Protein AF-A0A9X8VDS6-F1 (afdb_monomer)

Mean predicted aligned error: 12.12 Å

Secondary structure (DSSP, 8-state):
-EEEEEEEEEETTEEEEEEEEEEEE--TTSS---EEEEEEEEEEEEEEEGGGTEEEEEEEEEEEETTEEEEEEEEEEEEE-GGGS-GGG-PPPPP--

Organism: Serratia marcescens (NCBI:txid615)

Sequence (97 aa):
LSGNGTGGANLGAWRLRADWQANLNHQTGSSQSTDKQFDWSRYYAYRAIPALRSRLTMGEDYLNSDIFDSLRFTGVSLRSDDSMLPPNLRGYAPEVT

Radius of gyration: 18.5 Å; Cα contacts (8 Å, |Δi|>4): 166; chains: 1; bounding box: 50×35×38 Å

Structure (mmCIF, N/CA/C/O backbone):
data_AF-A0A9X8VDS6-F1
#
_entry.id   AF-A0A9X8VDS6-F1
#
loop_
_atom_site.group_PDB
_atom_site.id
_atom_site.type_symbol
_atom_site.label_atom_id
_atom_site.label_alt_id
_atom_site.label_comp_id
_atom_site.label_asym_id
_atom_site.label_entity_id
_atom_site.label_seq_id
_atom_site.pdbx_PDB_ins_code
_atom_site.Cartn_x
_atom_site.Cartn_y
_atom_site.Cartn_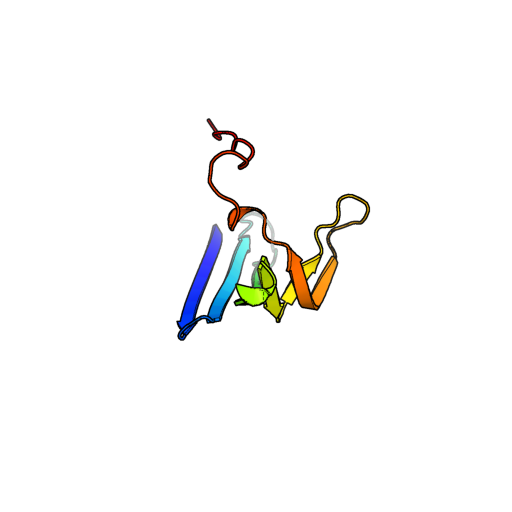z
_atom_site.occupancy
_atom_site.B_iso_or_equiv
_atom_site.auth_seq_id
_atom_site.auth_comp_id
_atom_site.auth_asym_id
_atom_site.auth_atom_id
_atom_site.pdbx_PDB_model_num
ATOM 1 N N . LEU A 1 1 ? 15.682 9.829 -17.138 1.00 70.06 1 LEU A N 1
ATOM 2 C CA . LEU A 1 1 ? 14.215 10.007 -17.082 1.00 70.06 1 LEU A CA 1
ATOM 3 C C . LEU A 1 1 ? 13.641 9.059 -16.048 1.00 70.06 1 LEU A C 1
ATOM 5 O O . LEU A 1 1 ? 13.852 7.862 -16.166 1.00 70.06 1 LEU A O 1
ATOM 9 N N . SER A 1 2 ? 12.908 9.574 -15.072 1.00 77.69 2 SER A N 1
ATOM 10 C CA . SER A 1 2 ? 12.096 8.764 -14.167 1.00 77.69 2 SER A CA 1
ATOM 11 C C . SER A 1 2 ? 10.615 8.916 -14.517 1.00 77.69 2 SER A C 1
ATOM 13 O O . SER A 1 2 ? 10.193 9.948 -15.038 1.00 77.69 2 SER A O 1
ATOM 15 N N . GLY A 1 3 ? 9.833 7.874 -14.270 1.00 80.94 3 GLY A N 1
ATOM 16 C CA . GLY A 1 3 ? 8.385 7.874 -14.403 1.00 80.94 3 GLY A CA 1
ATOM 17 C C . GLY A 1 3 ? 7.783 7.007 -13.311 1.00 80.94 3 GLY A C 1
ATOM 18 O O . GLY A 1 3 ? 8.295 5.934 -13.013 1.00 80.94 3 GLY A O 1
ATOM 19 N N . ASN A 1 4 ? 6.709 7.471 -12.698 1.00 85.44 4 ASN A N 1
ATOM 20 C CA . ASN A 1 4 ? 5.975 6.741 -11.678 1.00 85.44 4 ASN A CA 1
ATOM 21 C C . ASN A 1 4 ? 4.489 6.760 -12.024 1.00 85.44 4 ASN A C 1
ATOM 23 O O . ASN A 1 4 ? 3.987 7.716 -12.616 1.00 85.44 4 ASN A O 1
ATOM 27 N N . GLY A 1 5 ? 3.783 5.701 -11.654 1.00 86.94 5 GLY A N 1
ATOM 28 C CA . GLY A 1 5 ? 2.353 5.609 -11.882 1.00 86.94 5 GLY A CA 1
ATOM 29 C C . GLY A 1 5 ? 1.675 4.717 -10.859 1.00 86.94 5 GLY A C 1
ATOM 30 O O . GLY A 1 5 ? 2.240 3.735 -10.384 1.00 86.94 5 GLY A O 1
ATOM 31 N N . THR A 1 6 ? 0.430 5.059 -10.553 1.00 88.75 6 THR A N 1
ATOM 32 C CA . THR A 1 6 ? -0.427 4.269 -9.672 1.00 88.75 6 THR A CA 1
ATOM 33 C C . THR A 1 6 ? -1.627 3.785 -10.470 1.00 88.75 6 THR A C 1
ATOM 35 O O . THR A 1 6 ? -2.454 4.574 -10.926 1.00 88.75 6 THR A O 1
ATOM 38 N N . GLY A 1 7 ? -1.728 2.472 -10.641 1.00 91.31 7 GLY A N 1
ATOM 39 C CA . GLY A 1 7 ? -2.926 1.793 -11.110 1.00 91.31 7 GLY A CA 1
ATOM 40 C C . GLY A 1 7 ? -3.871 1.493 -9.949 1.00 91.31 7 GLY A C 1
ATOM 41 O O . GLY A 1 7 ? -3.452 1.246 -8.818 1.00 91.31 7 GLY A O 1
ATOM 42 N N . GLY A 1 8 ? -5.175 1.494 -10.211 1.00 91.25 8 GLY A N 1
ATOM 43 C CA . GLY A 1 8 ? -6.151 1.089 -9.209 1.00 91.25 8 GLY A CA 1
ATOM 44 C C . GLY A 1 8 ? -7.440 0.565 -9.815 1.00 91.25 8 GLY A C 1
ATOM 45 O O . GLY A 1 8 ? -7.873 1.024 -10.868 1.00 91.25 8 GLY A O 1
ATOM 46 N N . ALA A 1 9 ? -8.059 -0.383 -9.120 1.00 92.81 9 ALA A N 1
ATOM 47 C CA . ALA A 1 9 ? -9.354 -0.952 -9.465 1.00 92.81 9 ALA A CA 1
ATOM 48 C C . ALA A 1 9 ? -10.226 -1.038 -8.210 1.00 92.81 9 ALA A C 1
ATOM 50 O O . ALA A 1 9 ? -9.742 -1.343 -7.123 1.00 92.81 9 ALA A O 1
ATOM 51 N N . ASN A 1 10 ? -11.522 -0.770 -8.347 1.00 92.75 10 ASN A N 1
ATOM 52 C CA . ASN A 1 10 ? -12.468 -0.829 -7.234 1.00 92.75 10 ASN A CA 1
ATOM 53 C C . ASN A 1 10 ? -13.541 -1.875 -7.545 1.00 92.75 10 ASN A C 1
ATOM 55 O O . ASN A 1 10 ? -14.169 -1.816 -8.598 1.00 92.75 10 ASN A O 1
ATOM 59 N N . LEU A 1 11 ? -13.751 -2.815 -6.624 1.00 91.25 11 LEU A N 1
ATOM 60 C CA . LEU A 1 11 ? -14.726 -3.901 -6.742 1.00 91.25 11 LEU A CA 1
ATOM 61 C C . LEU A 1 11 ? -15.546 -3.977 -5.451 1.00 91.25 11 LEU A C 1
ATOM 63 O O . LEU A 1 11 ? -15.134 -4.562 -4.446 1.00 91.25 11 LEU A O 1
ATOM 67 N N . GLY A 1 12 ? -16.717 -3.338 -5.463 1.00 90.75 12 GLY A N 1
ATOM 68 C CA . GLY A 1 12 ? -17.566 -3.210 -4.280 1.00 90.75 12 GLY A CA 1
ATOM 69 C C . GLY A 1 12 ? -16.842 -2.486 -3.139 1.00 90.75 12 GLY A C 1
ATOM 70 O O . GLY A 1 12 ? -16.436 -1.335 -3.277 1.00 90.75 12 GLY A O 1
ATOM 71 N N . ALA A 1 13 ? -16.673 -3.163 -2.000 1.00 87.12 13 ALA A N 1
ATOM 72 C CA . ALA A 1 13 ? -15.959 -2.619 -0.841 1.00 87.12 13 ALA A CA 1
ATOM 73 C C . ALA A 1 13 ? -14.425 -2.758 -0.931 1.00 87.12 13 ALA A C 1
ATOM 75 O O . ALA A 1 13 ? -13.717 -2.182 -0.100 1.00 87.12 13 ALA A O 1
ATOM 76 N N . TRP A 1 14 ? -13.920 -3.522 -1.905 1.00 91.25 14 TRP A N 1
ATOM 77 C CA . TRP A 1 14 ? -12.493 -3.737 -2.121 1.00 91.25 14 TRP A CA 1
ATOM 78 C C . TRP A 1 14 ? -11.906 -2.672 -3.035 1.00 91.25 14 TRP A C 1
ATOM 80 O O . TRP A 1 14 ? -12.481 -2.314 -4.064 1.00 91.25 14 TRP A O 1
ATOM 90 N N . ARG A 1 15 ? -10.724 -2.193 -2.664 1.00 91.94 15 ARG A N 1
ATOM 91 C CA . ARG A 1 15 ? -9.934 -1.240 -3.434 1.00 91.94 15 ARG A CA 1
ATOM 92 C C . ARG A 1 15 ? -8.563 -1.839 -3.661 1.00 91.94 15 ARG A C 1
ATOM 94 O O . ARG A 1 15 ? -7.828 -2.067 -2.709 1.00 91.94 15 ARG A O 1
ATOM 101 N N . LEU A 1 16 ? -8.254 -2.118 -4.914 1.00 91.19 16 LEU A N 1
ATOM 102 C CA . LEU A 1 16 ? -6.968 -2.620 -5.365 1.00 91.19 16 LEU A CA 1
ATOM 103 C C . LEU A 1 16 ? -6.139 -1.441 -5.853 1.00 91.19 16 LEU A C 1
ATOM 105 O O .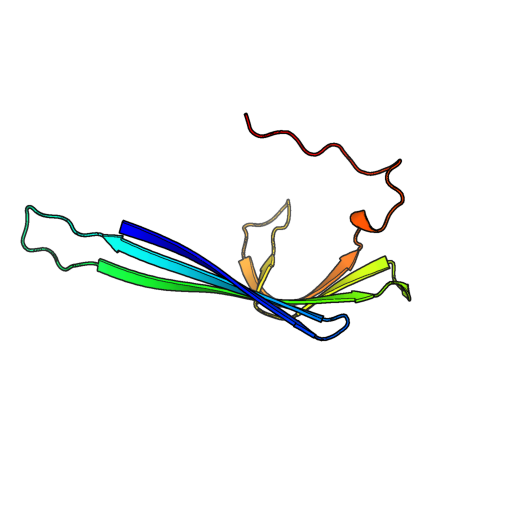 LEU A 1 16 ? -6.643 -0.575 -6.573 1.00 91.19 16 LEU A O 1
ATOM 109 N N . ARG A 1 17 ? -4.874 -1.409 -5.460 1.00 90.56 17 ARG A N 1
ATOM 110 C CA . ARG A 1 17 ? -3.898 -0.394 -5.841 1.00 90.56 17 ARG A CA 1
ATOM 111 C C . ARG A 1 17 ? -2.597 -1.083 -6.216 1.00 90.56 17 ARG A C 1
ATOM 113 O O . ARG A 1 17 ? -2.207 -2.058 -5.575 1.00 90.56 17 ARG A O 1
ATOM 120 N N . ALA A 1 18 ? -1.957 -0.582 -7.259 1.00 88.06 18 ALA A N 1
ATOM 121 C CA . ALA A 1 18 ? -0.670 -1.055 -7.729 1.00 88.06 18 ALA A CA 1
ATOM 122 C C . ALA A 1 18 ? 0.194 0.141 -8.127 1.00 88.06 18 ALA A C 1
ATOM 124 O O . ALA A 1 18 ? -0.198 0.927 -8.984 1.00 88.06 18 ALA A O 1
ATOM 125 N N . ASP A 1 19 ? 1.362 0.264 -7.517 1.00 88.00 19 ASP A N 1
ATOM 126 C CA . ASP A 1 19 ? 2.311 1.344 -7.748 1.00 88.00 19 ASP A CA 1
ATOM 127 C C . ASP A 1 19 ? 3.513 0.799 -8.520 1.00 88.00 19 ASP A C 1
ATOM 129 O O . ASP A 1 19 ? 4.106 -0.221 -8.147 1.00 88.00 19 ASP A O 1
ATOM 133 N N . TRP A 1 20 ? 3.882 1.480 -9.600 1.00 83.88 20 TRP A N 1
ATOM 134 C CA . TRP A 1 20 ? 5.043 1.151 -10.417 1.00 83.88 20 TRP A CA 1
ATOM 135 C C . TRP A 1 20 ? 5.937 2.376 -10.586 1.00 83.88 20 TRP A C 1
ATOM 137 O O . TRP A 1 20 ? 5.468 3.514 -10.674 1.00 83.88 20 TRP A O 1
ATOM 147 N N . GLN A 1 21 ? 7.243 2.131 -10.632 1.00 83.31 21 GLN A N 1
ATOM 148 C CA . GLN A 1 21 ? 8.253 3.151 -10.866 1.00 83.31 21 GLN A CA 1
ATOM 149 C C . GLN A 1 21 ? 9.260 2.660 -11.905 1.00 83.31 21 GLN A C 1
ATOM 151 O O . GLN A 1 21 ? 9.664 1.500 -11.928 1.00 83.31 21 GLN A O 1
ATOM 156 N N . ALA A 1 22 ? 9.657 3.559 -12.791 1.00 79.75 22 ALA A N 1
ATOM 157 C CA . ALA A 1 22 ? 10.619 3.325 -13.847 1.0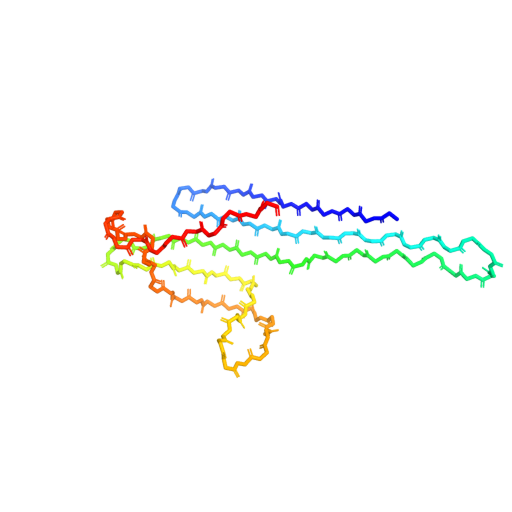0 79.75 22 ALA A CA 1
ATOM 158 C C . ALA A 1 22 ? 11.681 4.418 -13.785 1.00 79.75 22 ALA A C 1
ATOM 160 O O . ALA A 1 22 ? 11.358 5.605 -13.757 1.00 79.75 22 ALA A O 1
ATOM 161 N N . ASN A 1 23 ? 12.950 4.035 -13.796 1.00 78.31 23 ASN A N 1
ATOM 162 C CA . ASN A 1 23 ? 14.065 4.957 -13.903 1.00 78.31 23 ASN A CA 1
ATOM 163 C C . ASN A 1 23 ? 14.964 4.536 -15.070 1.00 78.31 23 ASN A C 1
ATOM 165 O O . ASN A 1 23 ? 15.366 3.381 -15.203 1.00 78.31 23 ASN A O 1
ATOM 169 N N . LEU A 1 24 ? 15.224 5.489 -15.953 1.00 71.94 24 LEU A N 1
ATOM 170 C CA . LEU A 1 24 ? 16.120 5.385 -17.090 1.00 71.94 24 LEU A CA 1
ATOM 171 C C . LEU A 1 24 ? 17.259 6.359 -16.840 1.00 71.94 24 LEU A C 1
ATOM 173 O O . LEU A 1 24 ? 17.101 7.562 -17.086 1.00 71.94 24 LEU A O 1
ATOM 177 N N . ASN A 1 25 ? 18.393 5.862 -16.360 1.00 66.81 25 ASN A N 1
ATOM 178 C CA . ASN A 1 25 ? 19.571 6.696 -16.205 1.00 66.81 25 ASN A CA 1
ATOM 179 C C . ASN A 1 25 ? 20.445 6.544 -17.455 1.00 66.81 25 ASN A C 1
ATOM 181 O O . ASN A 1 25 ? 20.942 5.460 -17.758 1.00 66.81 25 ASN A O 1
ATOM 185 N N . HIS A 1 26 ? 20.572 7.621 -18.231 1.00 62.09 26 HIS A N 1
ATOM 186 C CA . HIS A 1 26 ? 21.399 7.643 -19.433 1.00 62.09 26 HIS A CA 1
ATOM 187 C C . HIS A 1 26 ? 22.534 8.636 -19.215 1.00 62.09 26 HIS A C 1
ATOM 189 O O . HIS A 1 26 ? 22.311 9.846 -19.187 1.00 62.09 26 HIS A O 1
ATOM 195 N N . GLN A 1 27 ? 23.742 8.113 -19.018 1.00 57.19 27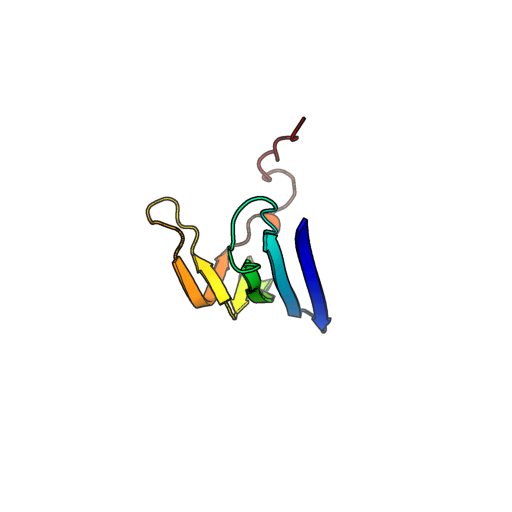 GLN A N 1
ATOM 196 C CA . GLN A 1 27 ? 24.927 8.906 -18.725 1.00 57.19 27 GLN A CA 1
ATOM 197 C C . GLN A 1 27 ? 25.770 9.015 -20.000 1.00 57.19 27 GLN A C 1
ATOM 199 O O . GLN A 1 27 ? 26.480 8.089 -20.381 1.00 57.19 27 GLN A O 1
ATOM 204 N N . THR A 1 28 ? 25.654 10.136 -20.713 1.00 55.09 28 THR A N 1
ATOM 205 C CA . THR A 1 28 ? 26.449 10.406 -21.919 1.00 55.09 28 THR A CA 1
ATOM 206 C C . THR A 1 28 ? 27.832 10.918 -21.523 1.00 55.09 28 THR A C 1
ATOM 208 O O . THR A 1 28 ? 27.944 12.045 -21.045 1.00 55.09 28 THR A O 1
ATOM 211 N N . GLY A 1 29 ? 28.886 10.119 -21.723 1.00 59.19 29 GLY A N 1
ATOM 212 C CA . GLY A 1 29 ? 30.270 10.593 -21.541 1.00 59.19 29 GLY A CA 1
ATOM 213 C C . GLY A 1 29 ? 31.338 9.519 -21.324 1.00 59.19 29 GLY A C 1
ATOM 214 O O . GLY A 1 29 ? 32.517 9.775 -21.542 1.00 59.19 29 GLY A O 1
ATOM 215 N N . SER A 1 30 ? 30.954 8.304 -20.961 1.00 52.69 30 SER A N 1
ATOM 216 C CA . SER A 1 30 ? 31.860 7.166 -20.798 1.00 52.69 30 SER A CA 1
ATOM 217 C C . SER A 1 30 ? 31.139 5.914 -21.273 1.00 52.69 30 SER A C 1
ATOM 219 O O . SER A 1 30 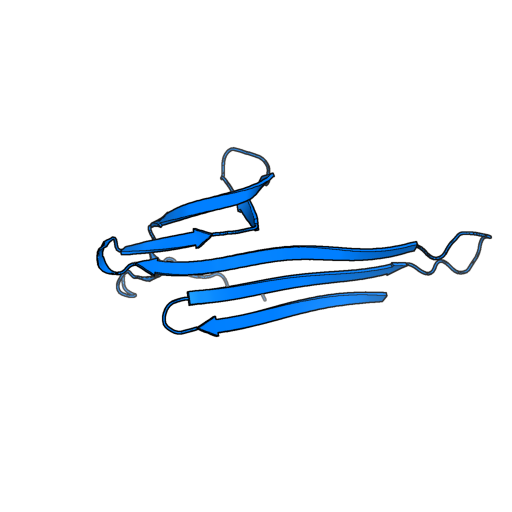? 29.915 5.863 -21.255 1.00 52.69 30 SER A O 1
ATOM 221 N N . SER A 1 31 ? 31.888 4.925 -21.752 1.00 54.34 31 SER A N 1
ATOM 222 C CA . SER A 1 31 ? 31.407 3.617 -22.209 1.00 54.34 31 SER A CA 1
ATOM 223 C C . SER A 1 31 ? 30.677 2.850 -21.089 1.00 54.34 31 SER A C 1
ATOM 225 O O . SER A 1 31 ? 31.213 1.888 -20.542 1.00 54.34 31 SER A O 1
ATOM 227 N N . GLN A 1 32 ? 29.485 3.295 -20.700 1.00 56.50 32 GLN A N 1
ATOM 228 C CA . GLN A 1 32 ? 28.708 2.764 -19.589 1.00 56.50 32 GLN A CA 1
ATOM 229 C C . GLN A 1 32 ? 27.277 2.472 -20.029 1.00 56.50 32 GLN A C 1
ATOM 231 O O . GLN A 1 32 ? 26.625 3.253 -20.723 1.00 56.50 32 GLN A O 1
ATOM 236 N N . SER A 1 33 ? 26.847 1.273 -19.650 1.00 57.62 33 SER A N 1
ATOM 237 C CA . SER A 1 33 ? 25.564 0.668 -19.967 1.00 57.62 33 SER A CA 1
ATOM 238 C C . SER A 1 33 ? 24.402 1.571 -19.561 1.00 57.62 33 SER A C 1
ATOM 240 O O . SER A 1 33 ? 24.445 2.249 -18.541 1.00 57.62 33 SER A O 1
ATOM 242 N N . THR A 1 34 ? 23.343 1.579 -20.369 1.00 61.59 34 THR A N 1
ATOM 243 C CA . THR A 1 34 ? 22.093 2.248 -19.996 1.00 61.59 34 THR A CA 1
ATOM 244 C C . THR A 1 34 ? 21.425 1.445 -18.884 1.00 61.59 34 THR A C 1
ATOM 246 O O . THR A 1 34 ? 20.898 0.363 -19.147 1.00 61.59 34 THR A O 1
ATOM 249 N N . ASP A 1 35 ? 21.436 1.972 -17.661 1.00 63.44 35 ASP A N 1
ATOM 250 C CA . ASP A 1 35 ? 20.731 1.369 -16.535 1.00 63.44 35 ASP A CA 1
ATOM 251 C C . ASP A 1 35 ? 19.236 1.683 -16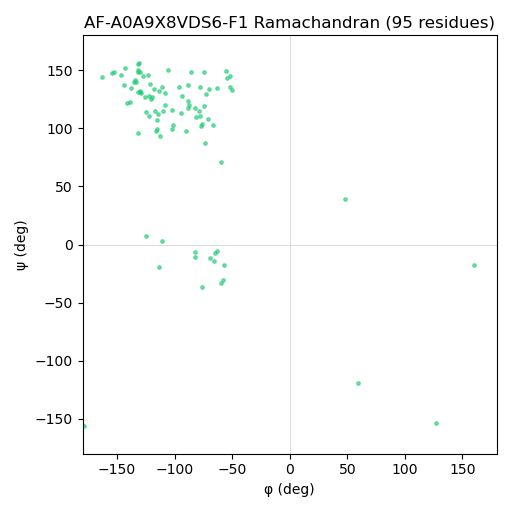.657 1.00 63.44 35 ASP A C 1
ATOM 253 O O . ASP A 1 35 ? 18.760 2.797 -16.411 1.00 63.44 35 ASP A O 1
ATOM 257 N N . LYS A 1 36 ? 18.494 0.673 -17.117 1.00 65.56 36 LYS A N 1
ATOM 258 C CA . LYS A 1 36 ? 17.034 0.672 -17.174 1.00 65.56 36 LYS A CA 1
ATOM 259 C C . LYS A 1 36 ? 16.515 -0.141 -16.002 1.00 65.56 36 LYS A C 1
ATOM 261 O O . LYS A 1 36 ? 16.516 -1.369 -16.051 1.00 65.56 36 LYS A O 1
ATOM 266 N N . GLN A 1 37 ? 16.038 0.553 -14.981 1.00 65.88 37 GLN A N 1
ATOM 267 C CA . GLN A 1 37 ? 15.510 -0.063 -13.777 1.00 65.88 37 GLN A CA 1
ATOM 268 C C . GLN A 1 37 ? 13.996 0.145 -13.739 1.00 65.88 37 GLN A C 1
ATOM 270 O O . GLN A 1 37 ? 13.498 1.270 -13.746 1.00 65.88 37 GLN A O 1
ATOM 275 N N . PHE A 1 38 ? 13.256 -0.957 -13.821 1.00 72.50 38 PHE A N 1
ATOM 276 C CA . PHE A 1 38 ? 11.799 -0.963 -13.816 1.00 72.50 38 PHE A CA 1
ATOM 277 C C . PHE A 1 38 ? 11.336 -1.825 -12.651 1.00 72.50 38 PHE A C 1
ATOM 279 O O . PHE A 1 38 ? 11.508 -3.043 -12.682 1.00 72.50 38 PHE A O 1
ATOM 286 N N . ASP A 1 39 ? 10.756 -1.183 -11.641 1.00 70.50 39 ASP A N 1
ATOM 287 C CA . ASP A 1 39 ? 10.370 -1.824 -10.394 1.00 70.50 39 ASP A CA 1
ATOM 288 C C . ASP A 1 39 ? 8.867 -1.676 -10.154 1.00 70.50 39 ASP A C 1
ATOM 290 O O . ASP A 1 39 ? 8.305 -0.576 -10.091 1.00 70.50 39 ASP A O 1
ATOM 294 N N . TRP A 1 40 ? 8.207 -2.816 -9.956 1.00 67.06 40 TRP A N 1
ATOM 295 C CA . TRP A 1 40 ? 6.873 -2.851 -9.367 1.00 67.06 40 TRP A CA 1
ATOM 296 C C . TRP A 1 40 ? 7.013 -2.625 -7.863 1.00 67.06 40 TRP A C 1
ATOM 298 O O . TRP A 1 40 ? 7.441 -3.511 -7.117 1.00 67.06 40 TRP A O 1
ATOM 308 N N . SER A 1 41 ? 6.690 -1.407 -7.427 1.00 74.25 41 SER A N 1
ATOM 309 C CA . SER A 1 41 ? 6.956 -0.957 -6.063 1.00 74.25 41 SER A CA 1
ATOM 310 C C . SER A 1 41 ? 5.975 -1.544 -5.059 1.00 74.25 41 SER A C 1
ATOM 312 O O . SER A 1 41 ? 6.369 -1.809 -3.925 1.00 74.25 41 SER A O 1
ATOM 314 N N . ARG A 1 42 ? 4.699 -1.712 -5.431 1.00 79.00 42 ARG A N 1
ATOM 315 C CA . ARG A 1 42 ? 3.680 -2.160 -4.477 1.00 79.00 42 ARG A CA 1
ATOM 316 C C . ARG A 1 42 ? 2.422 -2.678 -5.158 1.00 79.00 42 ARG A C 1
ATOM 318 O O . ARG A 1 42 ? 1.977 -2.098 -6.142 1.00 79.00 42 ARG A O 1
ATOM 325 N N . TYR A 1 43 ? 1.794 -3.702 -4.590 1.00 86.50 43 TYR A N 1
ATOM 326 C CA . TYR A 1 43 ? 0.441 -4.119 -4.953 1.00 86.50 43 TYR A CA 1
ATOM 327 C C . TYR A 1 43 ? -0.339 -4.546 -3.710 1.00 86.50 43 TYR A C 1
ATOM 329 O O . TYR A 1 43 ? 0.058 -5.448 -2.978 1.00 86.50 43 TYR A O 1
ATOM 337 N N . TYR A 1 44 ? -1.467 -3.888 -3.456 1.00 87.81 44 TYR A N 1
ATOM 338 C CA . TYR A 1 44 ? -2.268 -4.128 -2.262 1.00 87.81 44 TYR A CA 1
ATOM 339 C C . TYR A 1 44 ? -3.754 -3.955 -2.539 1.00 87.81 44 TYR A C 1
ATOM 341 O O . TYR A 1 44 ? -4.189 -3.104 -3.315 1.00 87.81 44 TYR A O 1
ATOM 349 N N . ALA A 1 45 ? -4.547 -4.768 -1.860 1.00 89.56 45 ALA A N 1
ATOM 350 C CA . ALA A 1 45 ? -5.984 -4.643 -1.784 1.00 89.56 45 ALA A CA 1
ATOM 351 C C . ALA A 1 45 ? -6.360 -4.226 -0.368 1.00 89.56 45 ALA A C 1
ATOM 353 O O . ALA A 1 45 ? -5.860 -4.783 0.603 1.00 89.56 45 ALA A O 1
ATOM 354 N N . TYR A 1 46 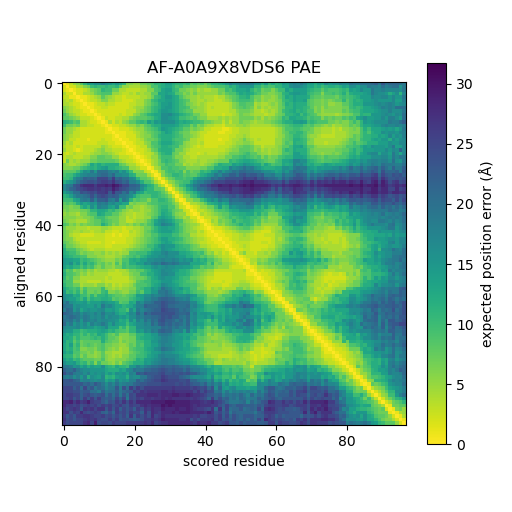? -7.269 -3.275 -0.221 1.00 88.56 46 TYR A N 1
ATOM 355 C CA . TYR A 1 46 ? -7.809 -2.930 1.084 1.00 88.56 46 TYR A CA 1
ATOM 356 C C . TYR A 1 46 ? -9.325 -2.848 1.057 1.00 88.56 46 TYR A C 1
ATOM 358 O O . TYR A 1 46 ? -9.949 -2.480 0.058 1.00 88.56 46 TYR A O 1
ATOM 366 N N . ARG A 1 47 ? -9.923 -3.191 2.192 1.00 89.88 47 ARG A N 1
ATOM 367 C CA . ARG A 1 47 ? -11.355 -3.110 2.439 1.00 89.88 47 ARG A CA 1
ATOM 368 C C . ARG A 1 47 ? -11.596 -2.554 3.833 1.00 89.88 47 ARG A C 1
ATOM 370 O O . ARG A 1 47 ? -10.999 -2.995 4.810 1.00 89.88 47 ARG A O 1
ATOM 377 N N . ALA A 1 48 ? -12.520 -1.607 3.928 1.00 85.94 48 ALA A N 1
ATOM 378 C CA . ALA A 1 48 ? -13.008 -1.136 5.216 1.00 85.94 48 ALA A CA 1
ATOM 379 C C . ALA A 1 48 ? -14.006 -2.147 5.807 1.00 85.94 48 ALA A C 1
ATOM 381 O O . ALA A 1 48 ? -14.889 -2.639 5.096 1.00 85.94 48 ALA A O 1
ATOM 382 N N . ILE A 1 49 ? -13.874 -2.434 7.102 1.00 83.75 49 ILE A N 1
ATOM 383 C CA . ILE A 1 49 ? -14.788 -3.254 7.901 1.00 83.75 49 ILE A CA 1
ATOM 384 C C . ILE A 1 49 ? -15.457 -2.329 8.931 1.00 83.75 49 ILE A C 1
ATOM 386 O O . ILE A 1 49 ? -14.927 -2.132 10.026 1.00 83.75 49 ILE A O 1
ATOM 390 N N . PRO A 1 50 ? -16.641 -1.766 8.619 1.00 77.19 50 PRO A N 1
ATOM 391 C CA . PRO A 1 50 ? -17.321 -0.826 9.512 1.00 77.19 50 PRO A CA 1
ATOM 392 C C . PRO A 1 50 ? -17.649 -1.419 10.886 1.00 77.19 50 PRO A C 1
ATOM 394 O O . PRO A 1 50 ? -17.583 -0.709 11.883 1.00 77.19 50 PRO A O 1
ATOM 397 N N . ALA A 1 51 ? -17.939 -2.726 10.948 1.00 80.06 51 ALA A N 1
ATOM 398 C CA . ALA A 1 51 ? -18.262 -3.435 12.189 1.00 80.06 51 ALA A CA 1
ATOM 399 C C . ALA A 1 51 ? -17.148 -3.347 13.246 1.00 80.06 51 ALA A C 1
ATOM 401 O O . ALA A 1 51 ? -17.433 -3.346 14.438 1.00 80.06 51 ALA A O 1
ATOM 402 N N . LEU A 1 52 ? -15.892 -3.247 12.805 1.00 76.56 52 LEU A N 1
ATOM 403 C CA . LEU A 1 52 ? -14.713 -3.180 13.667 1.00 76.56 52 LEU A CA 1
ATOM 404 C C . LEU A 1 52 ? -14.031 -1.805 13.624 1.00 76.56 52 LEU A C 1
ATOM 406 O O . LEU A 1 52 ? -12.986 -1.636 14.243 1.00 76.56 52 LEU A O 1
ATOM 410 N N . ARG A 1 53 ? -14.595 -0.836 12.882 1.00 78.62 53 ARG A N 1
ATOM 411 C CA . ARG A 1 53 ? -13.977 0.479 12.607 1.00 78.62 53 ARG A CA 1
ATOM 412 C C . ARG A 1 53 ? -12.521 0.357 12.141 1.00 78.62 53 ARG A C 1
ATOM 414 O O . ARG A 1 53 ? -11.647 1.126 12.534 1.00 78.62 53 ARG A O 1
ATOM 421 N N . SER A 1 54 ? -12.258 -0.654 11.322 1.00 80.44 54 SER A N 1
ATOM 422 C CA . SER A 1 54 ? -10.910 -1.018 10.909 1.00 80.44 54 SER A CA 1
ATOM 423 C C . SER A 1 54 ? -10.815 -1.190 9.402 1.00 80.44 54 SER A C 1
ATOM 425 O O . SER A 1 54 ? -11.800 -1.441 8.698 1.00 80.44 54 SER A O 1
ATOM 427 N N . ARG A 1 55 ? -9.597 -1.039 8.894 1.00 84.81 55 ARG A N 1
ATOM 428 C CA . ARG A 1 55 ? -9.236 -1.279 7.505 1.00 84.81 55 ARG A CA 1
ATOM 429 C C . ARG A 1 55 ? -8.404 -2.551 7.440 1.00 84.81 55 ARG A C 1
ATOM 431 O O . ARG A 1 55 ? -7.341 -2.649 8.051 1.00 84.81 55 ARG A O 1
ATOM 438 N N . LEU A 1 56 ? -8.919 -3.521 6.698 1.00 86.19 56 LEU A N 1
ATOM 439 C CA . LEU A 1 56 ? -8.213 -4.740 6.349 1.00 86.19 56 LEU A CA 1
ATOM 440 C C . LEU A 1 56 ? -7.432 -4.475 5.064 1.00 86.19 56 LEU A C 1
ATOM 442 O O . LEU A 1 56 ? -8.038 -4.201 4.029 1.00 86.19 56 LEU A O 1
ATOM 446 N N . THR A 1 57 ? -6.112 -4.565 5.126 1.00 87.44 57 THR A N 1
ATOM 447 C CA . THR A 1 57 ? -5.218 -4.458 3.972 1.00 87.44 57 THR A CA 1
ATOM 448 C C . THR A 1 57 ? -4.552 -5.809 3.743 1.00 87.44 57 THR A C 1
ATOM 450 O O . THR A 1 57 ? -4.059 -6.432 4.677 1.00 87.44 57 THR A O 1
ATOM 453 N N . MET A 1 58 ? -4.554 -6.279 2.503 1.00 86.94 58 MET A N 1
ATOM 454 C CA . MET A 1 58 ? -4.007 -7.558 2.068 1.00 86.94 58 MET A CA 1
ATOM 455 C C . MET A 1 58 ? -3.104 -7.336 0.857 1.00 86.94 58 MET A C 1
ATOM 457 O O . MET A 1 58 ? -3.511 -6.685 -0.103 1.00 86.94 58 MET A O 1
ATOM 461 N N . GLY A 1 59 ? -1.904 -7.902 0.877 1.00 83.94 59 GLY A N 1
ATOM 462 C CA . GLY A 1 59 ? -0.940 -7.823 -0.215 1.00 83.94 59 GLY A CA 1
ATOM 463 C C . GLY A 1 59 ? 0.415 -7.322 0.257 1.00 83.94 59 GLY A C 1
ATOM 464 O O . GLY A 1 59 ? 0.789 -7.504 1.416 1.00 83.94 59 GLY A O 1
ATOM 465 N N . GLU A 1 60 ? 1.148 -6.711 -0.663 1.00 77.25 60 GLU A N 1
ATOM 466 C CA . GLU A 1 60 ? 2.419 -6.078 -0.362 1.00 77.25 60 GLU A CA 1
ATOM 467 C C . GLU A 1 60 ? 2.204 -4.680 0.201 1.00 77.25 60 GLU A C 1
ATOM 469 O O . GLU A 1 60 ? 1.682 -3.772 -0.456 1.00 77.25 60 GLU A O 1
ATOM 474 N N . ASP A 1 61 ? 2.634 -4.509 1.440 1.00 69.88 61 ASP A N 1
ATOM 475 C CA . ASP A 1 61 ? 2.608 -3.234 2.126 1.00 69.88 61 ASP A CA 1
ATOM 476 C C . ASP A 1 61 ? 3.970 -2.972 2.767 1.00 69.88 61 ASP A C 1
ATOM 478 O O . ASP A 1 61 ? 4.752 -3.884 3.049 1.00 69.88 61 ASP A O 1
ATOM 482 N N . TYR A 1 62 ? 4.265 -1.700 2.978 1.00 65.25 62 TYR A N 1
ATOM 483 C CA . TYR A 1 62 ? 5.393 -1.303 3.794 1.00 65.25 62 TYR A CA 1
ATOM 484 C C . TYR A 1 62 ? 4.897 -1.246 5.231 1.00 65.25 62 TYR A C 1
ATOM 486 O O . TYR A 1 62 ? 3.971 -0.498 5.561 1.00 65.25 62 TYR A O 1
ATOM 494 N N . LE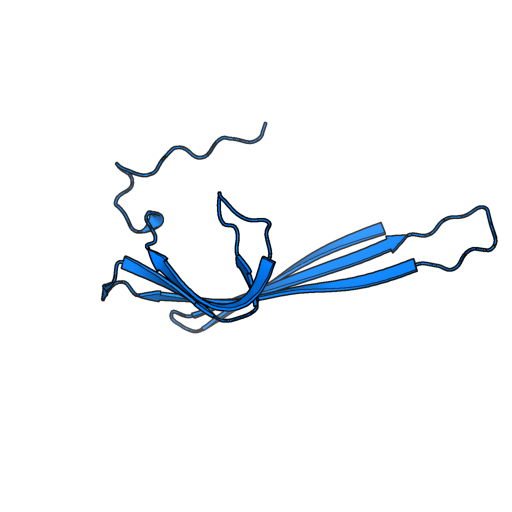U A 1 63 ? 5.499 -2.048 6.107 1.00 57.81 63 LEU A N 1
ATOM 495 C CA . LEU A 1 63 ? 5.264 -1.905 7.532 1.00 57.81 63 LEU A CA 1
ATOM 496 C C . LEU A 1 63 ? 6.012 -0.652 7.975 1.00 57.81 63 LEU A C 1
ATOM 498 O O . LEU A 1 63 ? 7.175 -0.716 8.351 1.00 57.81 63 LEU A O 1
ATOM 502 N N . ASN A 1 64 ? 5.352 0.498 7.872 1.00 55.75 64 ASN A N 1
ATOM 503 C CA . ASN A 1 64 ? 5.817 1.705 8.532 1.00 55.75 64 ASN A CA 1
ATOM 504 C C . ASN A 1 64 ? 5.404 1.603 10.008 1.00 55.75 64 ASN A C 1
ATOM 506 O O . ASN A 1 64 ? 4.208 1.483 10.316 1.00 55.75 64 ASN A O 1
ATOM 510 N N . SER A 1 65 ? 6.402 1.523 10.883 1.00 53.03 65 SER A N 1
ATOM 511 C CA . SER A 1 65 ? 6.258 1.429 12.331 1.00 53.03 65 SER A CA 1
ATOM 512 C C . SER A 1 65 ? 7.209 2.448 12.942 1.00 53.03 65 SER A C 1
ATOM 514 O O . SER A 1 65 ? 8.385 2.429 12.612 1.00 53.03 65 SER A O 1
ATOM 516 N N . ASP A 1 66 ? 6.747 3.278 13.877 1.00 58.59 66 ASP A N 1
ATOM 517 C CA . ASP A 1 66 ? 7.541 4.393 14.439 1.00 58.59 66 ASP A CA 1
ATOM 518 C C . ASP A 1 66 ? 8.818 3.959 15.197 1.00 58.59 66 ASP A C 1
ATOM 520 O O . ASP A 1 66 ? 9.606 4.792 15.633 1.00 58.59 66 ASP A O 1
ATOM 524 N N . ILE A 1 67 ? 9.019 2.648 15.374 1.00 65.56 67 ILE A N 1
ATOM 525 C CA . ILE A 1 67 ? 10.112 2.033 16.141 1.00 65.56 67 ILE A CA 1
ATOM 526 C C . ILE A 1 67 ? 11.074 1.237 15.232 1.00 65.56 67 ILE A C 1
ATOM 528 O O . ILE A 1 67 ? 12.204 0.974 15.632 1.00 65.56 67 ILE A O 1
ATOM 532 N N . PHE A 1 68 ? 10.662 0.851 14.017 1.00 59.03 68 PHE A N 1
ATOM 533 C CA . PHE A 1 68 ? 11.437 -0.038 13.141 1.00 59.03 68 PHE A CA 1
ATOM 534 C C . PHE A 1 68 ? 11.538 0.510 11.715 1.00 59.03 68 PHE A C 1
ATOM 536 O O . PHE A 1 68 ? 10.615 1.162 11.231 1.00 59.03 68 PHE A O 1
ATOM 543 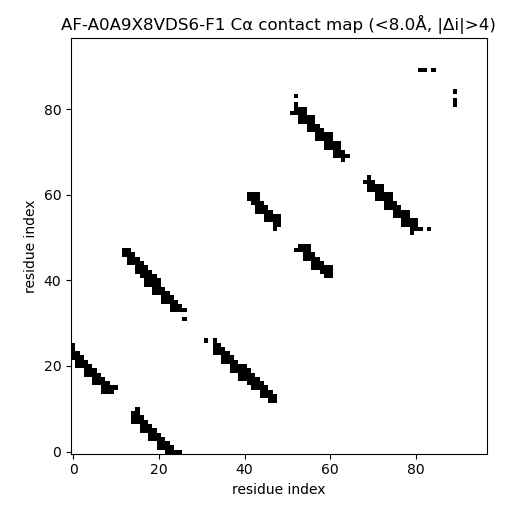N N . ASP A 1 69 ? 12.634 0.184 11.023 1.00 61.75 69 ASP A N 1
ATOM 544 C CA . ASP A 1 69 ? 12.805 0.509 9.604 1.00 61.75 69 ASP A CA 1
ATOM 545 C C . ASP A 1 69 ? 11.653 -0.044 8.753 1.00 61.75 69 ASP A C 1
ATOM 547 O O . ASP A 1 69 ? 11.065 -1.083 9.059 1.00 61.75 69 ASP A O 1
ATOM 551 N N . SER A 1 70 ? 11.323 0.650 7.659 1.00 64.38 70 SER A N 1
ATOM 552 C CA . SER A 1 70 ? 10.226 0.250 6.779 1.00 64.38 70 SER A CA 1
ATOM 553 C C . SER A 1 70 ? 10.550 -1.064 6.068 1.00 64.38 70 SER A C 1
ATOM 555 O O . SER A 1 70 ? 11.300 -1.091 5.089 1.00 64.38 70 SER A O 1
ATOM 557 N N . LEU A 1 71 ? 9.957 -2.159 6.533 1.00 65.94 71 LEU A N 1
ATOM 558 C CA . LEU A 1 71 ? 10.110 -3.473 5.917 1.00 65.94 71 LEU A CA 1
ATOM 559 C C . LEU A 1 71 ? 8.969 -3.695 4.921 1.00 65.94 71 LEU A C 1
ATOM 561 O O . LEU A 1 71 ? 7.793 -3.551 5.268 1.00 65.94 71 LEU A O 1
ATOM 565 N N . ARG A 1 72 ? 9.298 -4.069 3.681 1.00 70.62 72 ARG A N 1
ATOM 566 C CA . ARG A 1 72 ? 8.291 -4.538 2.720 1.00 70.62 72 ARG A CA 1
ATOM 567 C C . ARG A 1 72 ? 7.878 -5.945 3.133 1.00 70.62 72 ARG A C 1
ATOM 569 O O . ARG A 1 72 ? 8.710 -6.848 3.168 1.00 70.62 72 ARG A O 1
ATOM 576 N N . PHE A 1 73 ? 6.604 -6.127 3.449 1.00 75.56 73 PHE A N 1
ATOM 577 C CA . PHE A 1 73 ? 6.050 -7.430 3.794 1.00 75.56 73 PHE A CA 1
ATOM 578 C C . PHE A 1 73 ? 4.895 -7.765 2.857 1.00 75.56 73 PHE A C 1
ATOM 580 O O . PHE A 1 73 ? 4.143 -6.891 2.431 1.00 75.56 73 PHE A O 1
ATOM 587 N N . THR A 1 74 ? 4.750 -9.051 2.549 1.00 81.88 74 THR A N 1
ATOM 588 C CA . THR A 1 74 ? 3.562 -9.575 1.871 1.00 81.88 74 THR A CA 1
ATOM 589 C C . THR A 1 74 ? 2.704 -10.257 2.916 1.00 81.88 74 THR A C 1
ATOM 591 O O . THR A 1 74 ? 3.131 -11.241 3.519 1.00 81.88 74 THR A O 1
ATOM 594 N N . GLY A 1 75 ? 1.507 -9.740 3.168 1.00 83.44 75 GLY A N 1
ATOM 595 C CA . GLY A 1 75 ? 0.652 -10.324 4.188 1.00 83.44 75 GLY A CA 1
ATOM 596 C C . GLY A 1 75 ? -0.696 -9.646 4.328 1.00 83.44 75 GLY A C 1
ATOM 597 O O . GLY A 1 75 ? -1.218 -9.027 3.404 1.00 83.44 75 GLY A O 1
ATOM 598 N N . VAL A 1 76 ? -1.272 -9.802 5.513 1.00 83.75 76 VAL A N 1
ATOM 599 C CA . VAL A 1 76 ? -2.556 -9.216 5.882 1.00 83.75 76 VAL A CA 1
ATOM 600 C C . VAL A 1 76 ? -2.336 -8.350 7.111 1.00 83.75 76 VAL A C 1
ATOM 602 O O . VAL A 1 76 ? -1.784 -8.815 8.103 1.00 83.75 76 VAL A O 1
ATOM 605 N N . SER A 1 77 ? -2.771 -7.097 7.053 1.00 81.69 77 SER A N 1
ATOM 606 C CA . SER A 1 77 ? -2.781 -6.191 8.195 1.00 81.69 77 SER A CA 1
ATOM 607 C C . SER A 1 77 ? -4.199 -5.710 8.467 1.00 81.69 77 SER A C 1
ATOM 609 O O . SER A 1 77 ? -4.966 -5.400 7.554 1.00 81.69 77 SER A O 1
ATOM 611 N N . LEU A 1 78 ? -4.558 -5.667 9.744 1.00 82.31 78 LEU A N 1
ATOM 612 C CA . LEU A 1 78 ? -5.795 -5.066 10.212 1.00 82.31 78 LEU A CA 1
ATOM 613 C C . LEU A 1 78 ? -5.404 -3.865 11.063 1.00 82.31 78 LEU A C 1
ATOM 615 O O . LEU A 1 78 ? -4.798 -4.031 12.119 1.00 82.31 78 LEU A O 1
ATOM 619 N N . ARG A 1 79 ? -5.715 -2.659 10.586 1.00 75.69 79 ARG A N 1
ATOM 620 C CA . ARG A 1 79 ? -5.413 -1.416 11.303 1.00 75.69 79 ARG A CA 1
ATOM 621 C C . ARG A 1 79 ? -6.707 -0.689 11.641 1.00 75.69 79 ARG A C 1
ATOM 623 O O . ARG A 1 79 ? -7.589 -0.577 10.788 1.00 75.69 79 ARG A O 1
ATOM 630 N N . SER A 1 80 ? -6.830 -0.216 12.877 1.00 73.81 80 SER A N 1
ATOM 631 C CA . SER A 1 80 ? -7.908 0.701 13.258 1.00 73.81 80 SER A CA 1
ATOM 632 C C . SER A 1 80 ? -7.761 1.991 12.460 1.00 73.81 80 SER A C 1
ATOM 634 O O . SER A 1 80 ? -6.648 2.480 12.278 1.00 73.81 80 SER A O 1
ATOM 636 N N . ASP A 1 81 ? -8.869 2.491 11.921 1.00 68.62 81 ASP A N 1
ATOM 637 C CA . ASP A 1 81 ? -8.855 3.635 11.018 1.00 68.62 81 ASP A CA 1
ATOM 638 C C . ASP A 1 81 ? -9.604 4.811 11.645 1.00 68.62 81 ASP A C 1
ATOM 640 O O . ASP A 1 81 ? -10.830 4.916 11.560 1.00 68.62 81 ASP A O 1
ATOM 644 N N . ASP A 1 82 ? -8.844 5.718 12.252 1.00 64.19 82 ASP A N 1
ATOM 645 C CA . ASP A 1 82 ? -9.364 6.929 12.889 1.00 64.19 82 ASP A CA 1
ATOM 646 C C . ASP A 1 82 ? -9.980 7.908 11.877 1.00 64.19 82 ASP A C 1
ATOM 648 O O . ASP A 1 82 ? -10.766 8.777 12.251 1.00 64.19 82 ASP A O 1
ATOM 652 N N . SER A 1 83 ? -9.742 7.739 10.568 1.00 59.81 83 SER A N 1
ATOM 653 C CA . SER A 1 83 ? -10.462 8.509 9.542 1.00 59.81 83 SER A CA 1
ATOM 654 C C . SER A 1 83 ? -11.945 8.123 9.433 1.00 59.81 83 SER A C 1
ATOM 656 O O . SER A 1 83 ? -12.728 8.853 8.822 1.00 59.81 83 SER A O 1
ATOM 658 N N . MET A 1 84 ? -12.364 7.022 10.070 1.00 62.28 84 MET A N 1
ATOM 659 C CA . MET A 1 84 ? -13.775 6.670 10.256 1.00 62.28 84 MET A CA 1
ATOM 660 C C . MET A 1 84 ? -14.414 7.393 11.454 1.00 62.28 84 MET A C 1
ATOM 662 O O . MET A 1 84 ? -15.630 7.298 11.636 1.00 62.28 84 MET A O 1
ATOM 666 N N . LEU A 1 85 ? -13.635 8.132 12.256 1.00 55.62 85 LEU A N 1
ATOM 667 C CA . LEU A 1 85 ? -14.170 8.994 13.305 1.00 55.62 85 LEU A CA 1
ATOM 668 C C . LEU A 1 85 ? -14.803 10.260 12.695 1.00 55.62 85 LEU A C 1
ATOM 670 O O . LEU A 1 85 ? -14.355 10.758 11.645 1.00 55.62 85 LEU A O 1
ATOM 674 N N . PRO A 1 86 ? -15.852 10.796 13.348 1.00 50.53 86 PRO A N 1
ATOM 675 C CA . PRO A 1 86 ? -16.423 12.088 13.006 1.00 50.53 86 PRO A CA 1
ATOM 676 C C . PRO A 1 86 ? -15.332 13.171 12.954 1.00 50.53 86 PRO A C 1
ATOM 678 O O . PRO A 1 86 ? -14.391 13.133 13.750 1.00 50.53 86 PRO A O 1
ATOM 681 N N . PRO A 1 87 ? -15.449 14.149 12.043 1.00 56.19 87 PRO A N 1
ATOM 682 C CA . PRO A 1 87 ? -14.397 15.122 11.736 1.00 56.19 87 PRO A CA 1
ATOM 683 C C . PRO A 1 87 ? -13.898 15.944 12.938 1.00 56.19 87 PRO A C 1
ATOM 685 O O . PRO A 1 87 ? -12.788 16.457 12.881 1.00 56.19 87 PRO A O 1
ATOM 688 N N . ASN A 1 88 ? -14.646 16.000 14.045 1.00 47.88 88 ASN A N 1
ATOM 689 C CA . ASN A 1 88 ? -14.276 16.718 15.272 1.00 47.88 88 ASN A CA 1
ATOM 690 C C . ASN A 1 88 ? -13.038 16.161 16.010 1.00 47.88 88 ASN A C 1
ATOM 692 O O . ASN A 1 88 ? -12.603 16.777 16.977 1.00 47.88 88 ASN A O 1
ATOM 696 N N . LEU A 1 89 ? -12.482 15.015 15.593 1.00 50.88 89 LEU A N 1
ATOM 697 C CA . LEU A 1 89 ? -11.265 14.415 16.170 1.00 50.88 89 LEU A CA 1
ATOM 698 C C . LEU A 1 89 ? -10.158 14.152 15.130 1.00 50.88 89 LEU A C 1
ATOM 700 O O . LEU A 1 89 ? -9.154 13.521 15.453 1.00 50.88 89 LEU A O 1
ATOM 704 N N . ARG A 1 90 ? -10.315 14.609 13.877 1.00 54.56 90 ARG A N 1
ATOM 705 C CA . ARG A 1 90 ? -9.271 14.440 12.853 1.00 54.56 90 ARG A CA 1
ATOM 706 C C . ARG A 1 90 ? -8.171 15.472 13.071 1.00 54.56 90 ARG A C 1
ATOM 708 O O . ARG A 1 90 ? -8.384 16.659 12.850 1.00 54.56 90 ARG A O 1
ATOM 715 N N . GLY A 1 91 ? -7.001 15.000 13.498 1.00 52.47 91 GLY A N 1
ATOM 716 C CA . GLY A 1 91 ? -5.775 15.792 13.519 1.00 52.47 91 GLY A CA 1
ATOM 717 C C . GLY A 1 91 ? -5.513 16.435 12.154 1.00 52.47 91 GLY A C 1
ATOM 718 O O . GLY A 1 91 ? -5.687 15.808 11.110 1.00 52.47 91 GLY A O 1
ATOM 719 N N . TYR A 1 92 ? -5.150 17.712 12.205 1.00 49.12 92 TYR A N 1
ATOM 720 C CA . TYR A 1 92 ? -4.843 18.599 11.088 1.00 49.12 92 TYR A CA 1
ATOM 721 C C . TYR A 1 92 ? -3.830 17.968 10.115 1.00 49.12 92 TYR A C 1
ATOM 723 O O . TYR A 1 92 ? -2.800 17.454 10.548 1.00 49.12 92 TYR A O 1
ATOM 731 N N . ALA A 1 93 ? -4.098 18.018 8.807 1.00 66.50 93 ALA A N 1
ATOM 732 C CA . ALA A 1 93 ? -3.113 17.663 7.787 1.00 66.50 93 ALA A CA 1
ATOM 733 C C . ALA A 1 93 ? -2.301 18.923 7.430 1.00 66.50 93 ALA A C 1
ATOM 735 O O . ALA A 1 93 ? -2.916 19.928 7.068 1.00 66.50 93 ALA A O 1
ATOM 736 N N . PRO A 1 94 ? -0.960 18.915 7.547 1.00 51.03 94 PRO A N 1
ATOM 737 C CA . PRO A 1 94 ? -0.150 20.066 7.180 1.00 51.03 94 PRO A CA 1
ATOM 738 C C . PRO A 1 94 ? -0.153 20.254 5.660 1.00 51.03 94 PRO A C 1
ATOM 740 O O . PRO A 1 94 ? 0.012 19.305 4.892 1.00 51.03 94 PRO A O 1
ATOM 743 N N . GLU A 1 95 ? -0.356 21.497 5.246 1.00 44.06 95 GLU A N 1
ATOM 744 C CA . GLU A 1 95 ? -0.243 21.942 3.863 1.00 44.06 95 GLU A CA 1
ATOM 745 C C . GLU A 1 95 ? 1.239 21.972 3.473 1.00 44.06 95 GLU A C 1
ATOM 747 O O . GLU A 1 95 ? 2.069 22.507 4.209 1.00 44.06 95 GLU A O 1
ATOM 752 N N . VAL A 1 96 ? 1.589 21.354 2.345 1.00 45.88 96 VAL A N 1
ATOM 753 C CA . VAL A 1 96 ? 2.944 21.439 1.793 1.00 45.88 96 VAL A CA 1
ATOM 754 C C . VAL A 1 96 ? 2.960 22.646 0.860 1.00 45.88 96 VAL A C 1
ATOM 756 O O . VAL A 1 96 ? 2.480 22.548 -0.268 1.00 45.88 96 VAL A O 1
ATOM 759 N N . THR A 1 97 ? 3.437 23.786 1.364 1.00 57.31 97 THR A N 1
ATOM 760 C CA . THR A 1 97 ? 3.775 24.980 0.566 1.00 57.31 97 THR A CA 1
ATOM 761 C C . THR A 1 97 ? 5.190 24.901 0.031 1.00 57.31 97 THR A C 1
ATOM 763 O O . THR A 1 97 ? 6.075 24.526 0.836 1.00 57.31 97 THR A O 1
#

Nearest PDB structures (foldseek):
  7lhg-assembly1_C  TM=7.924E-01  e=1.457E-06  Escherichia coli
  7lhi-assembly1_C  TM=7.519E-01  e=2.915E-05  Escherichia coli
  9bog-assembly1_D  TM=7.896E-01  e=2.000E-04  Escherichia coli
  5ldv-assembly1_A  TM=6.889E-01  e=1.884E-01  Campylobacter jejuni
  1i4e-assembly1_A  TM=4.479E-01  e=1.101E+00  Autographa californica nucleopolyhedrovirus

pLDDT: mean 72.58, std 13.85, range [44.06, 92.81]

Foldseek 3Di:
DKDKDKDWDDDPQKIKIWIWIWDFDDDPDDPDDTDTDTDRPFIKMWGQDVVQQKIKIAAWDFPDDPVDDTDTDHGIDIGRDCVPPDPVPDDDDDDDD

Solvent-accessible surface area (backbone atoms only — not comparable to full-atom values): 5954 Å² total; per-residue (Å²): 92,74,51,74,49,74,50,72,50,76,59,90,70,36,38,36,39,34,36,38,40,37,39,39,52,77,68,90,88,58,104,60,81,73,48,71,50,77,44,80,74,38,42,33,35,35,31,74,39,77,95,72,48,24,36,42,35,39,36,40,44,67,49,77,45,104,88,50,77,71,44,80,43,76,48,77,47,79,43,78,40,71,86,76,49,66,74,94,74,60,77,84,78,84,81,90,126

InterPro domains:
  IPR000015 Outer membrane usher protein [PF00577] (4-97)
  IPR000015 Outer membrane usher protein [PTHR30451] (2-97)